Protein AF-A0A6B9Y8G6-F1 (afdb_monomer_lite)

Structure (mmCIF, N/CA/C/O backbone):
data_AF-A0A6B9Y8G6-F1
#
_entry.id   AF-A0A6B9Y8G6-F1
#
loop_
_atom_site.group_PDB
_atom_site.id
_atom_site.type_symbol
_atom_site.label_atom_id
_atom_site.label_alt_id
_atom_site.label_comp_id
_atom_site.label_asym_id
_atom_site.label_entity_id
_atom_site.label_seq_id
_atom_site.pdbx_PDB_ins_code
_atom_site.Cartn_x
_atom_site.Cartn_y
_atom_site.Cartn_z
_atom_site.occupancy
_atom_site.B_iso_or_equiv
_atom_site.auth_seq_id
_atom_site.auth_comp_id
_atom_site.auth_asym_id
_atom_site.auth_atom_id
_atom_site.pdbx_PDB_model_num
ATOM 1 N N . MET A 1 1 ? 4.751 -2.639 15.166 1.00 63.41 1 MET A N 1
ATOM 2 C CA . MET A 1 1 ? 4.585 -1.175 15.044 1.00 63.41 1 MET A CA 1
ATOM 3 C C . MET A 1 1 ? 3.098 -0.874 14.900 1.00 63.41 1 MET A C 1
ATOM 5 O O . MET A 1 1 ? 2.477 -1.523 14.054 1.00 63.41 1 MET A O 1
ATOM 9 N N . PRO A 1 2 ? 2.535 0.021 15.729 1.00 82.06 2 PRO A N 1
ATOM 10 C CA . PRO A 1 2 ? 1.101 0.308 15.756 1.00 82.06 2 PRO A CA 1
ATOM 11 C C . PRO A 1 2 ? 0.616 0.939 14.443 1.00 82.06 2 PRO A C 1
ATOM 13 O O . PRO A 1 2 ? 1.416 1.436 13.646 1.00 82.06 2 PRO A O 1
ATOM 16 N N . VAL A 1 3 ? -0.688 0.839 14.211 1.00 85.94 3 VAL A N 1
ATOM 17 C CA . VAL A 1 3 ? -1.421 1.573 13.176 1.00 85.94 3 VAL A CA 1
ATOM 18 C C . VAL A 1 3 ? -2.280 2.583 13.916 1.00 85.94 3 VAL A C 1
ATOM 20 O O . VAL A 1 3 ? -2.957 2.212 14.874 1.00 85.94 3 VAL A O 1
ATOM 23 N N . GLU A 1 4 ? -2.214 3.840 13.506 1.00 88.56 4 GLU A N 1
ATOM 24 C CA . GLU A 1 4 ? -3.053 4.909 14.036 1.00 88.56 4 GLU A CA 1
ATOM 25 C C . GLU A 1 4 ? -4.278 5.021 13.135 1.00 88.56 4 GLU A C 1
ATOM 27 O O . GLU A 1 4 ? -4.130 5.229 11.935 1.00 88.56 4 GLU A O 1
ATOM 32 N N . VAL A 1 5 ? -5.472 4.833 13.694 1.00 87.00 5 VAL A N 1
ATOM 33 C CA . VAL A 1 5 ? -6.738 4.910 12.955 1.00 87.00 5 VAL A CA 1
ATOM 34 C C . VAL A 1 5 ? -7.493 6.136 13.450 1.00 87.00 5 VAL A C 1
ATOM 36 O O . VAL A 1 5 ? -7.815 6.216 14.636 1.00 87.00 5 VAL A O 1
ATOM 39 N N . ASN A 1 6 ? -7.769 7.077 12.549 1.00 86.50 6 ASN A N 1
ATOM 40 C CA . ASN A 1 6 ? -8.645 8.213 12.783 1.00 86.50 6 ASN A CA 1
ATOM 41 C C . ASN A 1 6 ? -10.007 7.954 12.108 1.0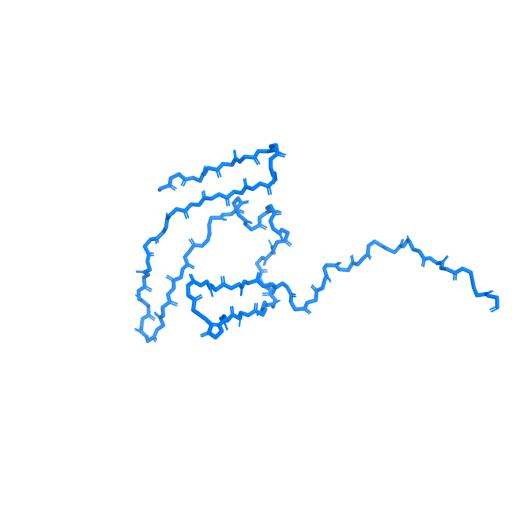0 86.50 6 ASN A C 1
ATOM 43 O O . ASN A 1 6 ? -10.137 8.132 10.893 1.00 86.50 6 ASN A O 1
ATOM 47 N N . PRO A 1 7 ? -11.034 7.530 12.865 1.00 82.94 7 PRO A N 1
ATOM 48 C CA . PRO A 1 7 ? -12.351 7.251 12.302 1.00 82.94 7 PRO A CA 1
ATOM 49 C C . PRO A 1 7 ? -13.095 8.518 11.854 1.00 82.94 7 PRO A C 1
ATOM 51 O O . PRO A 1 7 ? -13.962 8.420 10.992 1.00 82.94 7 PRO A O 1
ATOM 54 N N . GLU A 1 8 ? -12.771 9.692 12.408 1.00 88.94 8 GLU A N 1
ATOM 55 C CA . GLU A 1 8 ? -13.426 10.958 12.044 1.00 88.94 8 GLU A CA 1
ATOM 56 C C . GLU A 1 8 ? -12.993 11.433 10.652 1.00 88.94 8 GLU A C 1
ATOM 58 O O . GLU A 1 8 ? -13.813 11.909 9.871 1.00 88.94 8 GLU A O 1
ATOM 63 N N . GLU A 1 9 ? -11.714 11.244 10.324 1.00 85.38 9 GLU A N 1
ATOM 64 C CA . GLU A 1 9 ? -11.127 11.612 9.026 1.00 85.38 9 GLU A CA 1
ATOM 65 C C . GLU A 1 9 ? -11.147 10.456 8.013 1.00 85.38 9 GLU A C 1
ATOM 67 O O . GLU A 1 9 ? -10.724 10.622 6.871 1.00 85.38 9 GLU A O 1
ATOM 72 N N . ASN A 1 10 ? -11.650 9.284 8.419 1.00 81.44 10 ASN A N 1
ATOM 73 C CA . ASN A 1 10 ? -11.560 8.033 7.669 1.00 81.44 10 ASN A CA 1
ATOM 74 C C . ASN A 1 10 ? -10.132 7.767 7.159 1.00 81.44 10 ASN A C 1
ATOM 76 O O . ASN A 1 10 ? -9.916 7.408 6.000 1.00 81.44 10 ASN A O 1
ATOM 80 N N . GLU A 1 11 ? -9.159 7.920 8.054 1.00 85.94 11 GLU A N 1
ATOM 81 C CA . GLU A 1 11 ? -7.748 7.766 7.734 1.00 85.94 11 GLU A CA 1
ATOM 82 C C . GLU A 1 11 ? -7.085 6.736 8.648 1.00 85.94 11 GLU A C 1
ATOM 84 O O . GLU A 1 11 ? -7.373 6.668 9.842 1.00 85.94 11 GLU A O 1
ATOM 89 N N . ALA A 1 12 ? -6.158 5.951 8.103 1.00 86.50 12 ALA A N 1
ATOM 90 C CA . ALA A 1 12 ? -5.237 5.174 8.911 1.00 86.50 12 ALA A CA 1
ATOM 91 C C . ALA A 1 12 ? -3.799 5.372 8.442 1.00 86.50 12 ALA A C 1
ATOM 93 O O . ALA A 1 12 ? -3.488 5.359 7.250 1.00 86.50 12 ALA A O 1
ATOM 94 N N . ARG A 1 13 ? -2.907 5.557 9.413 1.00 89.25 13 ARG A N 1
ATOM 95 C CA . ARG A 1 13 ? -1.498 5.879 9.200 1.00 89.25 13 ARG A CA 1
ATOM 96 C C . ARG A 1 13 ? -0.620 4.862 9.900 1.00 89.25 13 ARG A C 1
ATOM 98 O O . ARG A 1 13 ? -0.911 4.381 10.996 1.00 89.25 13 ARG A O 1
ATOM 105 N N . CYS A 1 14 ? 0.503 4.537 9.276 1.00 90.38 14 CYS A N 1
ATOM 106 C CA . CYS A 1 14 ? 1.569 3.825 9.959 1.00 90.38 14 CYS A CA 1
ATOM 107 C C . CYS A 1 14 ? 2.924 4.166 9.344 1.00 90.38 14 CYS A C 1
ATOM 109 O O . CYS A 1 14 ? 3.030 4.425 8.147 1.00 90.38 14 CYS A O 1
ATOM 111 N N . GLN A 1 15 ? 3.972 4.108 10.161 1.00 91.12 15 GLN A N 1
ATOM 112 C CA . GLN A 1 15 ? 5.345 4.138 9.677 1.00 91.12 15 GLN A CA 1
ATOM 113 C C . GLN A 1 15 ? 5.856 2.702 9.522 1.00 91.12 15 GLN A C 1
ATOM 115 O O . GLN A 1 15 ? 5.598 1.829 10.365 1.00 91.12 15 GLN A O 1
ATOM 120 N N . ARG A 1 16 ? 6.551 2.432 8.415 1.00 88.00 16 ARG A N 1
ATOM 121 C CA . ARG A 1 16 ? 7.133 1.123 8.104 1.00 88.00 16 ARG A CA 1
ATOM 122 C C . ARG A 1 16 ? 8.535 1.298 7.545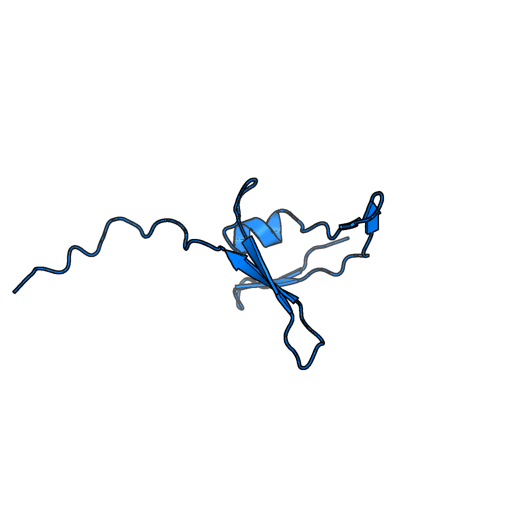 1.00 88.00 16 ARG A C 1
ATOM 124 O O . ARG A 1 16 ? 8.796 2.208 6.766 1.00 88.00 16 ARG A O 1
ATOM 131 N N . GLU A 1 17 ? 9.420 0.392 7.932 1.00 90.50 17 GLU A N 1
ATOM 132 C CA . GLU A 1 17 ? 10.735 0.279 7.314 1.00 90.50 17 GLU A CA 1
ATOM 133 C C . GLU A 1 17 ? 10.615 -0.452 5.977 1.00 90.50 17 GLU A C 1
ATOM 135 O O . GLU A 1 17 ? 9.935 -1.479 5.864 1.00 90.50 17 GLU A O 1
ATOM 140 N N . LEU A 1 18 ? 11.295 0.078 4.961 1.00 90.69 18 LEU A N 1
ATOM 141 C CA . LEU A 1 18 ? 11.438 -0.592 3.677 1.00 90.69 18 LEU A CA 1
ATOM 142 C C . LEU A 1 18 ? 12.343 -1.807 3.855 1.00 90.69 18 LEU A C 1
ATOM 144 O O . LEU A 1 18 ? 13.444 -1.701 4.397 1.00 90.69 18 LEU A O 1
ATOM 148 N N . ARG A 1 19 ? 11.899 -2.964 3.366 1.00 93.62 19 ARG A N 1
ATOM 149 C CA . ARG A 1 19 ? 12.711 -4.183 3.383 1.00 93.62 19 ARG A CA 1
ATOM 150 C C . ARG A 1 19 ? 13.173 -4.527 1.980 1.00 93.62 19 ARG A C 1
ATOM 152 O O . ARG A 1 19 ? 12.494 -4.233 1.002 1.00 93.62 19 ARG A O 1
ATOM 159 N N . LYS A 1 20 ? 14.322 -5.189 1.883 1.00 94.69 20 LYS A N 1
ATOM 160 C CA . LYS A 1 20 ? 14.803 -5.780 0.634 1.00 94.69 20 LYS A CA 1
ATOM 161 C C . LYS A 1 20 ? 14.542 -7.282 0.664 1.00 94.69 20 LYS A C 1
ATOM 163 O O . LYS A 1 20 ? 14.881 -7.942 1.644 1.00 94.69 20 LYS A O 1
ATOM 168 N N . SER A 1 21 ? 13.954 -7.815 -0.400 1.00 91.69 21 SER A N 1
ATOM 169 C CA . SER A 1 21 ? 13.774 -9.254 -0.608 1.00 91.69 21 SER A CA 1
ATOM 170 C C . SER A 1 21 ? 14.324 -9.612 -1.982 1.00 91.69 21 SER A C 1
ATOM 172 O O . SER A 1 21 ? 13.771 -9.206 -3.003 1.00 91.69 21 SER A O 1
ATOM 174 N N . GLY A 1 22 ? 15.472 -10.292 -2.019 1.00 92.81 22 GLY A N 1
ATOM 175 C CA . GLY A 1 22 ? 16.212 -10.508 -3.264 1.00 92.81 22 GLY A CA 1
ATOM 176 C C . GLY A 1 22 ? 16.558 -9.178 -3.945 1.00 92.81 22 GLY A C 1
ATOM 177 O O . GLY A 1 22 ? 17.249 -8.341 -3.363 1.00 92.81 22 GLY A O 1
ATOM 178 N N . ASN A 1 23 ? 16.042 -8.975 -5.160 1.00 94.38 23 ASN A N 1
ATOM 179 C CA . ASN A 1 23 ? 16.215 -7.746 -5.946 1.00 94.38 23 ASN A CA 1
ATOM 180 C C . ASN A 1 23 ? 15.035 -6.762 -5.838 1.00 94.38 23 ASN A C 1
ATOM 182 O O . ASN A 1 23 ? 14.999 -5.780 -6.574 1.00 94.38 23 ASN A O 1
ATOM 186 N N . SER A 1 24 ? 14.095 -6.992 -4.922 1.00 91.00 24 SER A N 1
ATOM 187 C CA . SER A 1 24 ? 12.888 -6.174 -4.772 1.00 91.00 24 SER A CA 1
ATOM 188 C C . SER A 1 24 ? 12.894 -5.387 -3.465 1.00 91.00 24 SER A C 1
ATOM 190 O O . SER A 1 24 ? 13.363 -5.871 -2.431 1.00 91.00 24 SER A O 1
ATOM 192 N N . ILE A 1 25 ? 12.331 -4.179 -3.508 1.00 92.25 25 ILE A N 1
ATOM 193 C CA . ILE A 1 25 ? 11.951 -3.422 -2.314 1.00 92.25 25 ILE A CA 1
ATOM 194 C C . ILE A 1 25 ? 10.521 -3.809 -1.948 1.00 92.25 25 ILE A C 1
ATOM 196 O O . ILE A 1 25 ? 9.648 -3.864 -2.810 1.00 92.25 25 ILE A O 1
ATOM 200 N N . VAL A 1 26 ? 10.296 -4.106 -0.673 1.00 92.19 26 VAL A N 1
ATOM 201 C CA . VAL A 1 26 ? 9.029 -4.603 -0.143 1.00 92.19 26 VAL A CA 1
ATOM 202 C C . VAL A 1 26 ? 8.565 -3.689 0.982 1.00 92.19 26 VAL A C 1
ATOM 204 O O . VAL A 1 26 ? 9.288 -3.463 1.957 1.00 92.19 26 VAL A O 1
ATOM 207 N N . VAL A 1 27 ? 7.324 -3.223 0.861 1.00 89.94 27 VAL A N 1
ATOM 208 C CA . VAL A 1 27 ? 6.577 -2.541 1.921 1.00 89.94 27 VAL A CA 1
ATOM 209 C C . VAL A 1 27 ? 5.490 -3.484 2.404 1.00 89.94 27 VAL A C 1
ATOM 211 O O . VAL A 1 27 ? 4.757 -4.055 1.604 1.00 89.94 27 VAL A O 1
ATOM 214 N N . SER A 1 28 ? 5.394 -3.680 3.715 1.00 89.38 28 SER A N 1
ATOM 215 C CA . SER A 1 28 ? 4.337 -4.502 4.306 1.00 89.38 28 SER A CA 1
ATOM 216 C C . SER A 1 28 ? 3.246 -3.602 4.863 1.00 89.38 28 SER A C 1
ATOM 218 O O . SER A 1 28 ? 3.459 -2.920 5.869 1.00 89.38 28 SER A O 1
ATOM 220 N N . LEU A 1 29 ? 2.091 -3.617 4.205 1.00 88.69 29 LEU A N 1
ATOM 221 C CA . LEU A 1 29 ? 0.911 -2.885 4.642 1.00 88.69 29 LEU A CA 1
ATOM 222 C C . LEU A 1 29 ? 0.156 -3.696 5.707 1.00 88.69 29 LEU A C 1
ATOM 224 O O . LEU A 1 29 ? -0.025 -4.903 5.540 1.00 88.69 29 LEU A O 1
ATOM 228 N N . PRO A 1 30 ? -0.244 -3.078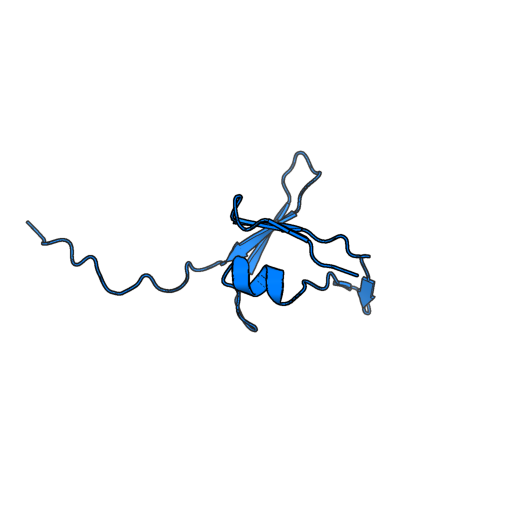 6.828 1.00 88.81 30 PRO A N 1
ATOM 229 C CA . PRO A 1 30 ? -1.081 -3.728 7.830 1.00 88.81 30 PRO A CA 1
ATOM 230 C C . PRO A 1 30 ? -2.475 -4.043 7.276 1.00 88.81 30 PRO A C 1
ATOM 232 O O . PRO A 1 30 ? -2.990 -3.237 6.499 1.00 88.81 30 PRO A O 1
ATOM 235 N N . PRO A 1 31 ? -3.120 -5.134 7.727 1.00 87.25 31 PRO A N 1
ATOM 236 C CA . PRO A 1 31 ? -4.474 -5.489 7.298 1.00 87.25 31 PRO A CA 1
ATOM 237 C C . PRO A 1 31 ? -5.479 -4.347 7.463 1.00 87.25 31 PRO A C 1
ATOM 239 O O . PRO A 1 31 ? -6.275 -4.105 6.570 1.00 87.25 31 PRO A O 1
ATOM 242 N N . GLN A 1 32 ? -5.360 -3.570 8.542 1.00 86.75 32 GLN A N 1
ATOM 243 C CA . GLN A 1 32 ? -6.256 -2.448 8.830 1.00 86.75 32 GLN A CA 1
ATOM 244 C C . GLN A 1 32 ? -6.230 -1.371 7.732 1.00 86.75 32 GLN A C 1
ATOM 246 O O . GLN A 1 32 ? -7.266 -0.793 7.425 1.00 86.75 32 GLN A O 1
ATOM 251 N N . LEU A 1 33 ? -5.063 -1.119 7.115 1.00 87.69 33 LEU A N 1
ATOM 252 C CA . LEU A 1 33 ? -4.965 -0.175 5.994 1.00 87.69 33 LEU A CA 1
ATOM 253 C C . LEU A 1 33 ? -5.649 -0.720 4.741 1.00 87.69 33 LEU A C 1
ATOM 255 O O . LEU A 1 33 ? -6.268 0.040 4.005 1.00 87.69 33 LEU A O 1
ATOM 259 N N . LEU A 1 34 ? -5.520 -2.025 4.497 1.00 88.00 34 LEU A N 1
ATOM 260 C CA . LEU A 1 34 ? -6.122 -2.680 3.338 1.00 88.00 34 LEU A CA 1
ATOM 261 C C . LEU A 1 34 ? -7.645 -2.718 3.468 1.00 88.00 34 LEU A C 1
ATOM 263 O O . LEU A 1 34 ? -8.327 -2.321 2.533 1.00 88.00 34 LEU A O 1
ATOM 267 N N . GLU A 1 35 ? -8.163 -3.098 4.638 1.00 85.69 35 GLU A N 1
ATOM 268 C CA . GLU A 1 35 ? -9.600 -3.129 4.937 1.00 85.69 35 GLU A CA 1
ATOM 269 C C . GLU A 1 35 ? -10.247 -1.752 4.745 1.00 85.69 35 GLU A C 1
ATOM 271 O O . GLU A 1 35 ? -11.278 -1.635 4.086 1.00 85.69 35 GLU A O 1
ATOM 276 N N . GLN A 1 36 ? -9.618 -0.694 5.265 1.00 85.50 36 GLN A N 1
ATOM 277 C CA . GLN A 1 36 ? -10.148 0.665 5.155 1.00 85.50 36 GLN A CA 1
ATOM 278 C C . GLN A 1 36 ? -10.079 1.219 3.727 1.00 85.50 36 GLN A C 1
ATOM 280 O O . GLN A 1 36 ? -10.960 1.969 3.310 1.00 85.50 36 GLN A O 1
ATOM 285 N N . ALA A 1 37 ? -9.056 0.830 2.965 1.00 85.94 37 ALA A N 1
ATOM 286 C CA . ALA A 1 37 ? -8.924 1.189 1.559 1.00 85.94 37 ALA A CA 1
ATOM 287 C C . ALA A 1 37 ? -9.658 0.218 0.607 1.00 85.94 37 ALA A C 1
ATOM 289 O O . ALA A 1 37 ? -9.627 0.420 -0.606 1.00 85.94 37 ALA A O 1
ATOM 290 N N . GLY A 1 38 ? -10.336 -0.803 1.146 1.00 87.69 38 GLY A N 1
ATOM 291 C CA . GLY A 1 38 ? -11.145 -1.761 0.394 1.00 87.69 38 GLY A CA 1
ATOM 292 C C . GLY A 1 38 ? -10.354 -2.734 -0.481 1.00 87.69 38 GLY A C 1
ATOM 293 O O . GLY A 1 38 ? -10.903 -3.199 -1.474 1.00 87.69 38 GLY A O 1
ATOM 294 N N . PHE A 1 39 ? -9.086 -3.009 -0.157 1.00 88.62 39 PHE A N 1
ATOM 295 C CA . PHE A 1 39 ? -8.245 -3.965 -0.886 1.00 88.62 39 PHE A CA 1
ATOM 296 C C . PHE A 1 39 ? -8.346 -5.378 -0.313 1.00 88.62 39 PHE A C 1
ATOM 298 O O . PHE A 1 39 ? -8.314 -5.579 0.904 1.00 88.62 39 PHE A O 1
ATOM 305 N N . GLU A 1 40 ? -8.329 -6.358 -1.206 1.00 88.19 40 GLU A N 1
ATOM 306 C CA . GLU A 1 40 ? -8.250 -7.777 -0.890 1.00 88.19 40 GLU A CA 1
ATOM 307 C C . GLU A 1 40 ? -6.938 -8.400 -1.392 1.00 88.19 40 GLU A C 1
ATOM 309 O O . GLU A 1 40 ? -6.208 -7.867 -2.234 1.00 88.19 40 GLU A O 1
ATOM 314 N N . LEU A 1 41 ? -6.592 -9.563 -0.833 1.00 85.31 41 LEU A N 1
ATOM 315 C CA . LEU A 1 41 ? -5.432 -10.316 -1.295 1.00 85.31 41 LEU A CA 1
ATOM 316 C C . LEU A 1 41 ? -5.688 -10.828 -2.718 1.00 85.31 41 LEU A C 1
ATOM 318 O O . LEU A 1 41 ? -6.580 -11.643 -2.930 1.00 85.31 41 LEU A O 1
ATOM 322 N N . GLY A 1 42 ? -4.836 -10.422 -3.657 1.00 86.81 42 GLY A N 1
ATOM 323 C CA . GLY A 1 42 ? -4.948 -10.804 -5.066 1.00 86.81 42 GLY A CA 1
ATOM 324 C C . GLY A 1 42 ? -5.453 -9.683 -5.971 1.00 86.81 42 GLY A C 1
ATOM 325 O O . GLY A 1 42 ? -5.437 -9.870 -7.184 1.00 86.81 42 GLY A O 1
ATOM 326 N N . ASP A 1 43 ? -5.827 -8.530 -5.408 1.00 87.75 43 ASP A N 1
ATOM 327 C CA . ASP A 1 43 ? -6.192 -7.354 -6.193 1.00 87.75 43 ASP A CA 1
ATOM 328 C C . ASP A 1 43 ? -5.037 -6.876 -7.077 1.00 87.75 43 ASP A C 1
ATOM 330 O O . ASP A 1 43 ? -3.887 -6.741 -6.642 1.00 87.75 43 ASP A O 1
ATOM 334 N N . GLU A 1 44 ? -5.373 -6.560 -8.325 1.00 90.38 44 GLU A N 1
ATOM 335 C CA . GLU A 1 44 ? -4.489 -5.843 -9.234 1.00 90.38 44 GLU A CA 1
ATOM 336 C C . GLU A 1 44 ? -4.545 -4.344 -8.918 1.00 90.38 44 GLU A C 1
ATOM 338 O O . GLU A 1 44 ? -5.611 -3.719 -8.846 1.00 90.38 44 GLU A O 1
ATOM 343 N N . VAL A 1 45 ? -3.368 -3.760 -8.699 1.00 91.31 45 VAL A N 1
ATOM 344 C CA . VAL A 1 45 ? -3.230 -2.369 -8.273 1.00 91.31 45 VAL A CA 1
ATOM 345 C C . VAL A 1 45 ? -2.314 -1.603 -9.210 1.00 91.31 45 VAL A C 1
ATOM 347 O O . VAL A 1 45 ? -1.275 -2.097 -9.650 1.00 91.31 45 VAL A O 1
ATOM 350 N N . LEU A 1 46 ? -2.673 -0.350 -9.460 1.00 92.62 46 LEU A N 1
ATOM 351 C CA . LEU A 1 46 ? -1.836 0.603 -10.159 1.00 92.62 46 LEU A CA 1
ATOM 352 C C . LEU A 1 46 ? -0.977 1.359 -9.145 1.00 92.62 46 LEU A C 1
ATOM 354 O O . LEU A 1 46 ? -1.489 2.008 -8.229 1.00 92.62 46 LEU A O 1
ATOM 358 N N . VAL A 1 47 ? 0.339 1.285 -9.333 1.00 91.19 47 VAL A N 1
ATOM 359 C CA . VAL A 1 47 ? 1.328 2.022 -8.542 1.00 91.19 47 VAL A CA 1
ATOM 360 C C . VAL A 1 47 ? 1.834 3.194 -9.373 1.00 91.19 47 VAL A C 1
ATOM 362 O O . VAL A 1 47 ? 2.413 2.994 -10.441 1.00 91.19 47 VAL A O 1
ATOM 365 N N . ALA A 1 48 ? 1.633 4.415 -8.883 1.00 91.12 48 ALA A N 1
ATOM 366 C CA . ALA A 1 48 ? 2.065 5.634 -9.560 1.00 91.12 48 ALA A CA 1
ATOM 367 C C . ALA A 1 48 ? 2.923 6.504 -8.640 1.00 91.12 48 ALA A C 1
ATOM 369 O O . ALA A 1 48 ? 2.570 6.737 -7.483 1.00 91.12 48 ALA A O 1
ATOM 370 N N . ALA A 1 49 ? 4.022 7.022 -9.186 1.00 91.50 49 ALA A N 1
ATOM 371 C CA . ALA A 1 49 ? 4.860 8.033 -8.554 1.00 91.50 49 ALA A CA 1
ATOM 372 C C . ALA A 1 49 ? 4.714 9.354 -9.320 1.00 91.50 49 ALA A C 1
ATOM 374 O O . ALA A 1 49 ? 4.782 9.370 -10.552 1.00 91.50 49 ALA A O 1
ATOM 375 N N . GLY A 1 50 ? 4.493 10.453 -8.599 1.00 87.81 50 GLY A N 1
ATOM 376 C CA . GLY A 1 50 ? 4.432 11.787 -9.196 1.00 87.81 50 GLY A CA 1
ATOM 377 C C . GLY A 1 50 ? 5.810 12.269 -9.654 1.00 87.81 50 GLY A C 1
ATOM 378 O O . GLY A 1 50 ? 6.826 11.939 -9.044 1.00 87.81 50 GLY A O 1
ATOM 379 N N . PHE A 1 51 ? 5.855 13.087 -10.708 1.00 86.69 51 PHE A N 1
ATOM 380 C CA . PHE A 1 51 ? 7.109 13.665 -11.215 1.00 86.69 51 PHE A CA 1
ATOM 381 C C . PHE A 1 51 ? 7.770 14.637 -10.232 1.00 86.69 51 PHE A C 1
ATOM 383 O O . PHE A 1 51 ? 8.992 14.740 -10.208 1.00 86.69 51 PHE A O 1
ATOM 390 N N . GLU A 1 52 ? 6.974 15.319 -9.406 1.00 85.00 52 GLU A N 1
ATOM 391 C CA . GLU A 1 52 ? 7.470 16.211 -8.349 1.00 85.00 52 GLU A CA 1
ATOM 392 C C . GLU A 1 52 ? 8.079 15.434 -7.164 1.00 85.00 52 GLU A C 1
ATOM 394 O O . GLU A 1 52 ? 8.734 16.018 -6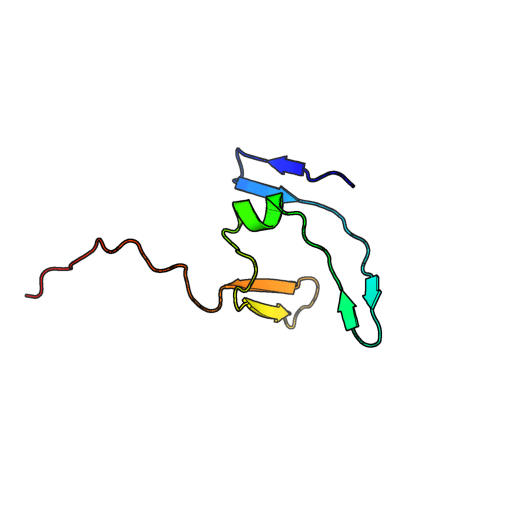.302 1.00 85.00 52 GLU A O 1
ATOM 399 N N . GLY A 1 53 ? 7.943 14.101 -7.164 1.00 80.31 53 GLY A N 1
ATOM 400 C CA . GLY A 1 53 ? 8.463 13.212 -6.134 1.00 80.31 53 GLY A CA 1
ATOM 401 C C . GLY A 1 53 ? 7.653 13.264 -4.838 1.00 80.31 53 GLY A C 1
ATOM 402 O O . GLY A 1 53 ? 6.545 13.782 -4.785 1.00 80.31 53 GLY A O 1
ATOM 403 N N . GLY A 1 54 ? 8.202 12.668 -3.780 1.00 84.88 54 GLY A N 1
ATOM 404 C CA . GLY A 1 54 ? 7.651 12.747 -2.423 1.00 84.88 54 GLY A CA 1
ATOM 405 C C . GLY A 1 54 ? 6.595 11.697 -2.075 1.00 84.88 54 GLY A C 1
ATOM 406 O O . GLY A 1 54 ? 6.564 11.261 -0.928 1.00 84.88 54 GLY A O 1
ATOM 407 N N . GLU A 1 55 ? 5.799 11.227 -3.039 1.00 90.00 55 GLU A N 1
ATOM 408 C CA . GLU A 1 55 ? 4.697 10.295 -2.763 1.00 90.00 55 GLU A CA 1
ATOM 409 C C . GLU A 1 55 ? 4.560 9.181 -3.811 1.00 90.00 55 GLU A C 1
ATOM 411 O O . GLU A 1 55 ? 4.757 9.379 -5.014 1.00 90.00 55 GLU A O 1
ATOM 416 N N . ILE A 1 56 ? 4.190 7.989 -3.332 1.00 90.62 56 ILE A N 1
ATOM 417 C CA . ILE A 1 56 ? 3.765 6.852 -4.153 1.00 90.62 56 ILE A CA 1
ATOM 418 C C . ILE A 1 56 ? 2.297 6.599 -3.830 1.00 90.62 56 ILE A C 1
ATOM 420 O O . ILE A 1 56 ? 1.943 6.381 -2.673 1.00 90.62 56 ILE A O 1
ATOM 424 N N . SER A 1 57 ? 1.455 6.595 -4.858 1.00 90.50 57 SER A N 1
ATOM 425 C CA . SER A 1 57 ? 0.037 6.267 -4.733 1.00 90.50 57 SER A CA 1
ATOM 426 C C . SER A 1 57 ? -0.230 4.850 -5.229 1.00 90.50 57 SER A C 1
ATOM 428 O O . SER A 1 57 ? 0.311 4.427 -6.253 1.00 90.50 57 SER A O 1
ATOM 430 N N . ILE A 1 58 ? -1.066 4.124 -4.489 1.00 91.06 58 ILE A N 1
ATOM 431 C CA . ILE A 1 58 ? -1.556 2.793 -4.847 1.00 91.06 58 ILE A CA 1
ATOM 432 C C . ILE A 1 58 ? -3.063 2.923 -5.028 1.00 91.06 58 ILE A C 1
ATOM 434 O O . ILE A 1 58 ? -3.752 3.427 -4.140 1.00 91.06 58 ILE A O 1
ATOM 438 N N . ARG A 1 59 ? -3.573 2.521 -6.189 1.00 89.38 59 ARG A N 1
ATOM 439 C CA . ARG A 1 59 ? -5.000 2.591 -6.528 1.00 89.38 59 ARG A CA 1
ATOM 440 C C . ARG A 1 59 ? -5.444 1.256 -7.104 1.00 89.38 59 ARG A C 1
ATOM 442 O O . ARG A 1 59 ? -4.649 0.584 -7.750 1.00 89.38 59 ARG A O 1
ATOM 449 N N . GLN A 1 60 ? -6.700 0.881 -6.900 1.00 85.88 60 GLN A N 1
ATOM 450 C CA . GLN A 1 60 ? -7.264 -0.288 -7.575 1.00 85.88 60 GLN A CA 1
ATOM 451 C C . GLN A 1 60 ? -7.343 -0.020 -9.080 1.00 85.88 60 GLN A C 1
ATOM 453 O O . GLN A 1 60 ? -7.758 1.065 -9.493 1.00 85.88 60 GLN A O 1
ATOM 458 N N . GLU A 1 61 ? -6.927 -0.986 -9.901 1.00 78.19 61 GLU A N 1
ATOM 459 C CA . GLU A 1 61 ? -7.009 -0.852 -11.363 1.00 78.19 61 GLU A CA 1
ATOM 460 C C . GLU A 1 61 ? -8.465 -0.931 -11.858 1.00 78.19 61 GLU A C 1
ATOM 462 O O . GLU A 1 61 ? -8.837 -0.304 -12.851 1.00 78.19 61 GLU A O 1
ATOM 467 N N . LYS A 1 62 ? -9.319 -1.639 -11.114 1.00 64.19 62 LYS A N 1
ATOM 468 C CA . LYS A 1 62 ? -10.769 -1.678 -11.308 1.00 64.19 62 LYS A CA 1
ATOM 469 C C . LYS A 1 62 ? -11.433 -1.254 -10.009 1.00 64.19 62 LYS A C 1
ATOM 471 O O . LYS A 1 62 ? -11.113 -1.806 -8.964 1.00 64.19 62 LYS A O 1
ATOM 476 N N . ALA A 1 63 ? -12.356 -0.293 -10.075 1.00 53.66 63 ALA A N 1
ATOM 477 C CA . ALA A 1 63 ? -13.247 -0.029 -8.951 1.00 53.66 63 ALA A CA 1
ATOM 478 C C . ALA A 1 63 ? -13.902 -1.357 -8.529 1.00 53.66 63 ALA A C 1
ATOM 480 O O . ALA A 1 63 ? -14.242 -2.153 -9.418 1.00 53.66 63 ALA A O 1
ATOM 481 N N . PRO A 1 64 ? -14.088 -1.611 -7.221 1.00 50.81 64 PRO A N 1
ATOM 482 C CA . PRO A 1 64 ? -14.797 -2.801 -6.797 1.00 50.81 64 PRO A CA 1
ATOM 483 C C . PRO A 1 64 ? -16.168 -2.695 -7.448 1.00 50.81 64 PRO A C 1
ATOM 485 O O . PRO A 1 64 ? -16.783 -1.627 -7.377 1.00 50.81 64 PRO A O 1
ATOM 488 N N . ASN A 1 65 ? -16.566 -3.745 -8.174 1.00 49.03 65 ASN A N 1
ATOM 489 C CA . ASN A 1 65 ? -17.835 -3.830 -8.890 1.00 49.03 65 ASN A CA 1
ATOM 490 C C . ASN A 1 65 ? -18.890 -3.002 -8.161 1.00 49.03 65 ASN A C 1
ATOM 492 O O . ASN A 1 65 ? -19.260 -3.326 -7.028 1.00 49.03 65 ASN A O 1
ATOM 496 N N . GLY A 1 66 ? -19.319 -1.909 -8.800 1.00 41.66 66 GLY A N 1
ATOM 497 C CA . GLY A 1 66 ? -20.417 -1.109 -8.297 1.00 41.66 66 GLY A CA 1
ATOM 498 C C . GLY A 1 66 ? -21.549 -2.053 -7.916 1.00 41.66 66 GLY A C 1
ATOM 499 O O . GLY A 1 66 ? -21.824 -3.029 -8.620 1.00 41.66 66 GLY A O 1
ATOM 500 N N . LYS A 1 67 ? -22.178 -1.795 -6.769 1.00 40.94 67 LYS A N 1
ATOM 501 C CA . LYS A 1 67 ? -23.464 -2.414 -6.454 1.00 40.94 67 LYS A CA 1
ATOM 502 C C . LYS A 1 67 ? -24.329 -2.341 -7.726 1.00 40.94 67 LYS A C 1
ATOM 504 O O . LYS A 1 67 ? -24.409 -1.256 -8.303 1.00 40.94 67 LYS A O 1
ATOM 509 N N . PRO A 1 68 ? -24.944 -3.441 -8.192 1.00 41.66 68 PRO A N 1
ATOM 510 C CA . PRO A 1 68 ? -25.876 -3.368 -9.306 1.00 41.66 68 PRO A CA 1
ATOM 511 C C . PRO A 1 68 ? -27.080 -2.568 -8.808 1.00 41.66 68 PRO A C 1
ATOM 513 O O . PRO A 1 68 ? -27.870 -3.059 -8.005 1.00 41.66 68 PRO A O 1
ATOM 516 N N . GLY A 1 69 ? -27.140 -1.293 -9.170 1.00 51.28 69 GLY A N 1
ATOM 517 C CA . GLY A 1 69 ? -28.095 -0.371 -8.574 1.00 51.28 69 GLY A CA 1
ATOM 518 C C . GLY A 1 69 ? -27.938 1.047 -9.083 1.00 51.28 69 GLY A C 1
ATOM 519 O O . GLY A 1 69 ? -27.823 1.946 -8.270 1.00 51.28 69 GLY A O 1
ATOM 520 N N . ASP A 1 70 ? -27.903 1.208 -10.402 1.00 44.50 70 ASP A N 1
ATOM 521 C CA . ASP A 1 70 ? -28.438 2.381 -11.098 1.00 44.50 70 ASP A CA 1
ATOM 522 C C . ASP A 1 70 ? -28.710 1.942 -12.546 1.00 44.50 70 ASP A C 1
ATOM 524 O O . ASP A 1 70 ? -27.961 2.219 -13.482 1.00 44.50 70 ASP A O 1
ATOM 528 N N . GLU A 1 71 ? -29.783 1.160 -12.719 1.00 47.56 71 GLU A N 1
ATOM 529 C CA . GLU A 1 7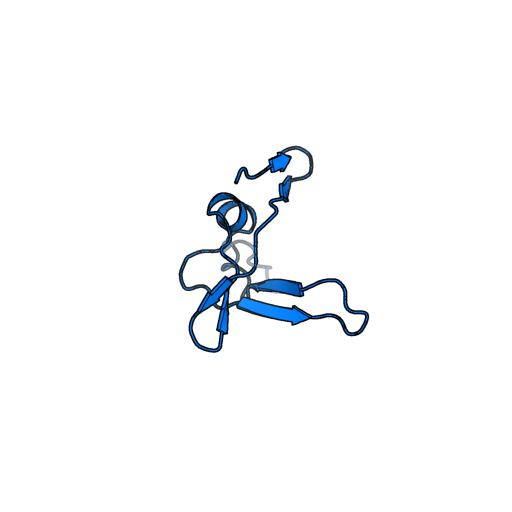1 ? -30.508 1.135 -13.989 1.00 47.56 71 GLU A CA 1
ATOM 530 C C . GLU A 1 71 ? -31.012 2.557 -14.230 1.00 47.56 71 GLU A C 1
ATOM 532 O O . GLU A 1 71 ? -32.042 2.982 -13.707 1.00 47.56 71 GLU A O 1
ATOM 537 N N 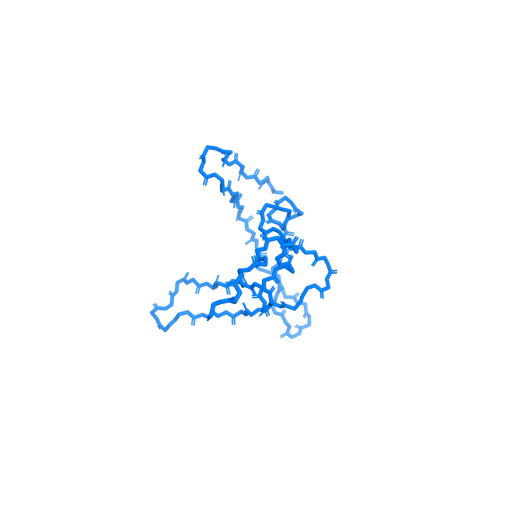. GLN A 1 72 ? -30.242 3.320 -14.992 1.00 55.19 72 GLN A N 1
ATOM 538 C CA . GLN A 1 72 ? -30.701 4.577 -15.547 1.00 55.19 72 GLN A CA 1
ATOM 539 C C . GLN A 1 72 ? -31.751 4.227 -16.617 1.00 55.19 72 GLN A C 1
ATOM 541 O O . GLN A 1 72 ? -31.417 3.492 -17.552 1.00 55.19 72 GLN A O 1
ATOM 546 N N . PRO A 1 73 ? -33.018 4.668 -16.496 1.00 52.78 73 PRO A N 1
ATOM 547 C CA . PRO A 1 73 ? -34.003 4.413 -17.534 1.00 52.78 73 PRO A CA 1
ATOM 548 C C . PRO A 1 73 ? -33.527 5.100 -18.814 1.00 52.78 73 PRO A C 1
ATOM 550 O O . PRO A 1 73 ? -33.211 6.290 -18.809 1.00 52.78 73 PRO A O 1
ATOM 553 N N . ALA A 1 74 ? -33.427 4.321 -19.888 1.00 57.66 74 ALA A N 1
ATOM 554 C CA . ALA A 1 74 ? -33.241 4.855 -21.224 1.00 57.66 74 ALA A CA 1
ATOM 555 C C . ALA A 1 74 ? -34.508 5.629 -21.615 1.00 57.66 74 ALA A C 1
ATOM 557 O O . ALA A 1 74 ? -35.605 5.070 -21.555 1.00 57.66 74 ALA A O 1
ATOM 558 N N . ASP A 1 75 ? -34.329 6.889 -22.000 1.00 55.84 75 ASP A N 1
ATOM 559 C CA . ASP A 1 75 ? -35.272 7.658 -22.817 1.00 55.84 75 ASP A CA 1
ATOM 560 C C . ASP A 1 75 ? -34.638 7.831 -24.207 1.00 55.84 75 ASP A C 1
ATOM 562 O O . ASP A 1 75 ? -33.426 8.164 -24.256 1.00 55.84 75 ASP A O 1
#

Foldseek 3Di:
DDWDADVVVLDIDDDFDWDDDPPDTDDDDDPVRCVSLVHDPPFDWDWDADPVGDDIDIGGPDDDPPDPDDPPDDD

Secondary structure (DSSP, 8-state):
---EEETTTTEEE-----EEETTEEE----HHHHHHTT--TT--EEEEE-TT-S-EEEEESS-----S---PPP-

pLDDT: mean 80.94, std 15.42, range [40.94, 94.69]

Sequence (75 aa):
MPVEVNPEENEARCQRELRKSGNSIVVSLPPQLLEQAGFELGDEVLVAAGFEGGEISIRQEKAPNGKPGDEQPAD

Radius of gyration: 16.65 Å; chains: 1; bounding box: 52×27×39 Å